Protein AF-A0A0P0R9F9-F1 (afdb_monomer_lite)

Radius of gyration: 22.98 Å; chains: 1; bounding box: 32×39×64 Å

Structure (mmCIF, N/CA/C/O backbone):
data_AF-A0A0P0R9F9-F1
#
_entry.id   AF-A0A0P0R9F9-F1
#
loop_
_atom_site.group_PDB
_atom_site.id
_atom_site.type_symbol
_atom_site.label_atom_id
_atom_site.label_alt_id
_atom_site.label_comp_id
_atom_site.label_asym_id
_atom_site.label_entity_id
_atom_site.label_seq_id
_atom_site.pdbx_PDB_ins_code
_atom_site.Cartn_x
_atom_site.Cartn_y
_atom_site.Cartn_z
_atom_site.occupancy
_atom_site.B_iso_or_equiv
_atom_site.auth_seq_id
_atom_site.auth_comp_id
_atom_site.auth_asym_id
_atom_site.auth_atom_id
_atom_site.pdbx_PDB_model_num
ATOM 1 N N . MET A 1 1 ? 5.039 7.860 10.519 1.00 84.25 1 MET A N 1
ATOM 2 C CA . MET A 1 1 ? 4.200 7.300 9.430 1.00 84.25 1 MET A CA 1
ATOM 3 C C . MET A 1 1 ? 2.942 6.698 10.046 1.00 84.25 1 MET A C 1
ATOM 5 O O . MET A 1 1 ? 3.061 6.101 11.114 1.00 84.25 1 MET A O 1
ATOM 9 N N . SER A 1 2 ? 1.772 6.857 9.422 1.00 89.81 2 SER A N 1
ATOM 10 C CA . SER A 1 2 ? 0.515 6.232 9.872 1.00 89.81 2 SER A CA 1
ATOM 11 C C . SER A 1 2 ? -0.191 5.573 8.689 1.00 89.81 2 SER A C 1
ATOM 13 O O . SER A 1 2 ? -0.241 6.177 7.622 1.00 89.81 2 SER A O 1
ATOM 15 N N . VAL A 1 3 ? -0.751 4.380 8.891 1.00 91.12 3 VAL A N 1
ATOM 16 C CA . VAL A 1 3 ? -1.565 3.667 7.892 1.00 91.12 3 VAL A CA 1
ATOM 17 C C . VAL A 1 3 ? -2.955 3.431 8.465 1.00 91.12 3 VAL A C 1
ATOM 19 O O . VAL A 1 3 ? -3.090 2.984 9.609 1.00 91.12 3 VAL A O 1
ATOM 22 N N . PHE A 1 4 ? -3.970 3.724 7.660 1.00 94.62 4 PHE A N 1
ATOM 23 C CA . PHE A 1 4 ? -5.372 3.506 7.988 1.00 94.62 4 PHE A CA 1
ATOM 24 C C . PHE A 1 4 ? -5.984 2.540 6.982 1.00 94.62 4 PHE A C 1
ATOM 26 O O . PHE A 1 4 ? -5.667 2.600 5.795 1.00 94.62 4 PHE A O 1
ATOM 33 N N . TYR A 1 5 ? -6.855 1.664 7.466 1.00 94.62 5 TYR A N 1
ATOM 34 C CA . TYR A 1 5 ? -7.566 0.695 6.647 1.00 94.62 5 TYR A CA 1
ATOM 35 C C . TYR A 1 5 ? -9.059 0.781 6.941 1.00 94.62 5 TYR A C 1
ATOM 37 O O . TYR A 1 5 ? -9.467 0.795 8.106 1.00 94.62 5 TYR A O 1
ATOM 45 N N . GLN A 1 6 ? -9.849 0.850 5.873 1.00 94.81 6 GLN A N 1
ATOM 46 C CA . GLN A 1 6 ? -11.300 0.789 5.925 1.00 94.81 6 GLN A CA 1
ATOM 47 C C . GLN A 1 6 ? -11.747 -0.631 5.584 1.00 94.81 6 GLN A C 1
ATOM 49 O O . GLN A 1 6 ? -11.297 -1.186 4.583 1.00 94.81 6 GLN A O 1
ATOM 54 N N . ASN A 1 7 ? -12.620 -1.206 6.407 1.00 92.06 7 ASN A N 1
ATOM 55 C CA . ASN A 1 7 ? -13.213 -2.512 6.126 1.00 92.06 7 ASN A CA 1
ATOM 56 C C . ASN A 1 7 ? -14.485 -2.398 5.262 1.00 92.06 7 ASN A C 1
ATOM 58 O O . ASN A 1 7 ? -14.992 -1.305 5.013 1.00 92.06 7 ASN A O 1
ATOM 62 N N . ASP A 1 8 ? -15.050 -3.541 4.869 1.00 94.69 8 ASP A N 1
ATOM 63 C CA . ASP A 1 8 ? -16.260 -3.609 4.029 1.00 94.69 8 ASP A CA 1
ATOM 64 C C . ASP A 1 8 ? -17.513 -3.001 4.685 1.00 94.69 8 ASP A C 1
ATOM 66 O O . ASP A 1 8 ? -18.493 -2.693 4.010 1.00 94.69 8 ASP A O 1
ATOM 70 N N . LYS A 1 9 ? -17.495 -2.810 6.009 1.00 95.75 9 LYS A N 1
ATOM 71 C CA . LYS A 1 9 ? -18.573 -2.166 6.776 1.00 95.75 9 LYS A CA 1
ATOM 72 C C . LYS A 1 9 ? -18.383 -0.651 6.901 1.00 95.75 9 LYS A C 1
ATOM 74 O O . LYS A 1 9 ? -19.199 0.015 7.532 1.00 95.75 9 LYS A O 1
ATOM 79 N N . GLY A 1 10 ? -17.321 -0.105 6.309 1.00 94.69 10 GLY A N 1
ATOM 80 C CA . GLY A 1 10 ? -16.998 1.317 6.323 1.00 94.69 10 GLY A CA 1
ATOM 81 C C . GLY A 1 10 ? -16.245 1.792 7.568 1.00 94.69 10 GLY A C 1
ATOM 82 O O . GLY A 1 10 ? -15.958 2.985 7.670 1.00 94.69 10 GLY A O 1
ATOM 83 N N . GLU A 1 11 ? -15.888 0.899 8.493 1.00 96.50 11 GLU A N 1
ATOM 84 C CA . GLU A 1 11 ? -15.169 1.246 9.720 1.00 96.50 11 GLU A CA 1
ATOM 85 C C . GLU A 1 11 ? -13.689 1.483 9.411 1.00 96.50 11 GLU A C 1
ATOM 87 O O . GLU A 1 11 ? -13.036 0.664 8.760 1.00 96.50 11 GLU A O 1
ATOM 92 N N . ILE A 1 12 ? -13.148 2.599 9.901 1.00 95.00 12 ILE A N 1
ATOM 93 C CA . ILE A 1 12 ? -11.745 2.964 9.703 1.00 95.00 12 ILE A CA 1
ATOM 94 C C . ILE A 1 12 ? -10.956 2.600 10.955 1.00 95.00 12 ILE A C 1
ATOM 96 O O . ILE A 1 12 ? -11.240 3.074 12.055 1.00 95.00 12 ILE A O 1
ATOM 100 N N . SER A 1 13 ? -9.917 1.797 10.767 1.00 93.75 13 SER A N 1
ATOM 101 C CA . SER A 1 13 ? -8.969 1.420 11.808 1.00 93.75 13 SER A CA 1
ATOM 102 C C . SER A 1 13 ? -7.576 1.937 11.476 1.00 93.75 13 SER A C 1
ATOM 104 O O . SER A 1 13 ? -7.223 2.159 10.315 1.00 93.75 13 SER A O 1
ATOM 106 N N . ARG A 1 14 ? -6.761 2.135 12.509 1.00 92.75 14 ARG A N 1
ATOM 107 C CA . ARG A 1 14 ? -5.349 2.469 12.348 1.00 92.75 14 ARG A CA 1
ATOM 108 C C . ARG A 1 14 ? -4.518 1.207 12.502 1.00 92.75 14 ARG A C 1
ATOM 110 O O . ARG A 1 14 ? -4.400 0.690 13.607 1.00 92.75 14 ARG A O 1
ATOM 117 N N . THR A 1 15 ? -3.938 0.733 11.408 1.00 91.06 15 THR A N 1
ATOM 118 C CA . THR A 1 15 ? -3.242 -0.560 11.393 1.00 91.06 15 THR A CA 1
ATOM 119 C C . THR A 1 15 ? -1.763 -0.437 11.734 1.00 91.06 15 THR A C 1
ATOM 121 O O . THR A 1 15 ? -1.191 -1.329 12.349 1.00 91.06 15 THR A O 1
ATOM 124 N N . PHE A 1 16 ? -1.134 0.681 11.369 1.00 90.06 16 PHE A N 1
ATOM 125 C CA . PHE A 1 16 ? 0.281 0.896 11.648 1.00 90.06 16 PHE A CA 1
ATOM 126 C C . PHE A 1 16 ? 0.562 2.332 12.074 1.00 90.06 16 PHE A C 1
ATOM 128 O O . PHE A 1 16 ? -0.026 3.294 11.565 1.00 90.06 16 PHE A O 1
ATOM 135 N N . SER A 1 17 ? 1.505 2.475 13.003 1.00 89.44 17 SER A N 1
ATOM 136 C CA . SER A 1 17 ? 2.005 3.758 13.464 1.00 89.44 17 SER A CA 1
ATOM 137 C C . SER A 1 17 ? 3.463 3.676 13.887 1.00 89.44 17 SER A C 1
ATOM 139 O O . SER A 1 17 ? 3.829 2.841 14.705 1.00 89.44 17 SER A O 1
ATOM 141 N N . SER A 1 18 ? 4.265 4.616 13.395 1.00 87.00 18 SER A N 1
ATOM 142 C CA . SER A 1 18 ? 5.590 4.916 13.939 1.00 87.00 18 SER A CA 1
ATOM 143 C C . SER A 1 18 ? 5.669 6.407 14.278 1.00 87.00 18 SER A C 1
ATOM 145 O O . SER A 1 18 ? 5.443 7.263 13.408 1.00 87.00 18 SER A O 1
ATOM 147 N N . TYR A 1 19 ? 5.975 6.694 15.548 1.00 80.81 19 TYR A N 1
ATOM 148 C CA . TYR A 1 19 ? 6.097 8.028 16.141 1.00 80.81 19 TYR A CA 1
ATOM 149 C C . TYR A 1 19 ? 7.574 8.395 16.365 1.00 80.81 19 TYR A C 1
ATOM 151 O O . TYR A 1 19 ? 8.028 8.550 17.492 1.00 80.81 19 TYR A O 1
ATOM 159 N N . GLY A 1 20 ? 8.313 8.530 15.260 1.00 79.94 20 GLY A N 1
ATOM 160 C CA . GLY A 1 20 ? 9.717 8.955 15.244 1.00 79.94 20 GLY A CA 1
ATOM 161 C C . GLY A 1 20 ? 10.707 7.801 15.414 1.00 79.94 20 GLY A C 1
ATOM 162 O O . GLY A 1 20 ? 10.618 7.052 16.379 1.00 79.94 20 GLY A O 1
ATOM 163 N N . ARG A 1 21 ? 11.671 7.711 14.480 1.00 79.50 21 ARG A N 1
ATOM 164 C CA . ARG A 1 21 ? 12.610 6.589 14.271 1.00 79.50 21 ARG A CA 1
ATOM 165 C C . ARG A 1 21 ? 11.898 5.248 14.006 1.00 79.50 21 ARG A C 1
ATOM 167 O O . ARG A 1 21 ? 10.956 4.863 14.691 1.00 79.50 21 ARG A O 1
ATOM 174 N N . GLY A 1 22 ? 12.314 4.544 12.956 1.00 78.69 22 GLY A N 1
ATOM 175 C CA . GLY A 1 22 ? 11.646 3.324 12.476 1.00 78.69 22 GLY A CA 1
ATOM 176 C C . GLY A 1 22 ? 10.784 3.533 11.227 1.00 78.69 22 GLY A C 1
ATOM 177 O O . GLY A 1 22 ? 10.036 2.640 10.842 1.00 78.69 22 GLY A O 1
ATOM 178 N N . GLY A 1 23 ? 10.895 4.699 10.583 1.00 82.69 23 GLY A N 1
ATOM 179 C CA . GLY A 1 23 ? 10.380 4.918 9.227 1.00 82.69 23 GLY A CA 1
ATOM 180 C C . GLY A 1 23 ? 11.414 4.587 8.150 1.00 82.69 23 GLY A C 1
ATOM 181 O O . GLY A 1 23 ? 11.053 4.358 7.004 1.00 82.69 23 GLY A O 1
ATOM 182 N N . GLU A 1 24 ? 12.690 4.528 8.524 1.00 86.81 24 GLU A N 1
ATOM 183 C CA . GLU A 1 24 ? 13.827 4.322 7.633 1.00 86.81 24 GLU A CA 1
ATOM 184 C C . GLU A 1 24 ? 13.770 2.967 6.901 1.00 86.81 24 GLU A C 1
ATOM 186 O O . GLU A 1 24 ? 13.937 2.964 5.683 1.00 86.81 24 GLU A O 1
ATOM 191 N N . PRO A 1 25 ? 13.428 1.830 7.550 1.00 86.50 25 PRO A N 1
ATOM 192 C CA . PRO A 1 25 ? 13.213 0.570 6.830 1.00 86.50 25 PRO A CA 1
ATOM 193 C C . PRO 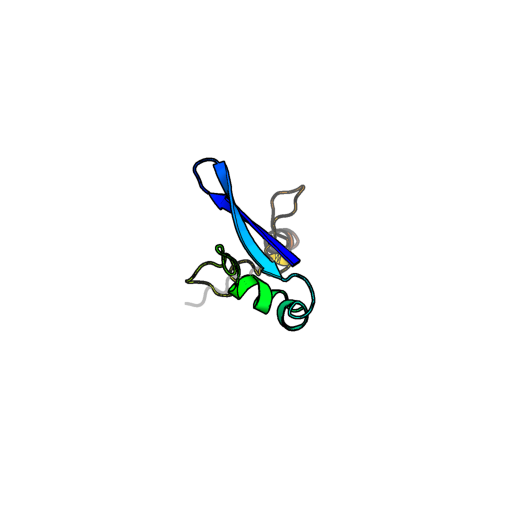A 1 25 ? 12.003 0.611 5.883 1.00 86.50 25 PRO A C 1
ATOM 195 O O . PRO A 1 25 ? 11.951 -0.133 4.909 1.00 86.50 25 PRO A O 1
ATOM 198 N N . LEU A 1 26 ? 11.037 1.495 6.151 1.00 87.31 26 LEU A N 1
ATOM 199 C CA . LEU A 1 26 ? 9.788 1.638 5.394 1.00 87.31 26 LEU A CA 1
ATOM 200 C C . LEU A 1 26 ? 9.900 2.632 4.228 1.00 87.31 26 LEU A C 1
ATOM 202 O O . LEU A 1 26 ? 8.899 2.920 3.577 1.00 87.31 26 LEU A O 1
ATOM 206 N N . ILE A 1 27 ? 11.100 3.160 3.957 1.00 86.94 27 ILE A N 1
ATOM 207 C CA . ILE A 1 27 ? 11.361 4.008 2.784 1.00 86.94 27 ILE A CA 1
ATOM 208 C C . ILE A 1 27 ? 11.121 3.228 1.483 1.00 86.94 27 ILE A C 1
ATOM 210 O O . ILE A 1 27 ? 10.668 3.799 0.493 1.00 86.94 27 ILE A O 1
ATOM 214 N N . GLY A 1 28 ? 11.402 1.922 1.478 1.00 89.75 28 GLY A N 1
ATOM 215 C CA . GLY A 1 28 ? 11.111 1.053 0.343 1.00 89.75 28 GLY A CA 1
ATOM 216 C C . GLY A 1 28 ? 9.619 0.743 0.237 1.00 89.75 28 GLY A C 1
ATOM 217 O O . GLY A 1 28 ? 9.017 0.260 1.195 1.00 89.75 28 GLY A O 1
ATOM 218 N N . THR A 1 29 ? 9.038 0.948 -0.949 1.00 87.88 29 THR A N 1
ATOM 219 C CA . THR A 1 29 ? 7.619 0.660 -1.214 1.00 87.88 29 THR A CA 1
ATOM 220 C C . THR A 1 29 ? 7.268 -0.786 -0.889 1.00 87.88 29 THR A C 1
ATOM 222 O O . THR A 1 29 ? 6.328 -1.022 -0.144 1.00 87.88 29 THR A O 1
ATOM 225 N N . TYR A 1 30 ? 8.051 -1.750 -1.378 1.00 87.62 30 TYR A N 1
ATOM 226 C CA . TYR A 1 30 ? 7.793 -3.169 -1.121 1.00 87.62 30 TYR A CA 1
ATOM 227 C C . TYR A 1 30 ? 7.875 -3.518 0.362 1.00 87.62 30 TYR A C 1
ATOM 229 O O . TYR A 1 30 ? 7.007 -4.222 0.864 1.00 87.62 30 TYR A O 1
ATOM 237 N N . THR A 1 31 ? 8.854 -2.958 1.078 1.00 90.06 31 THR A N 1
ATOM 238 C CA . THR A 1 31 ? 8.964 -3.162 2.522 1.00 90.06 31 THR A CA 1
ATOM 239 C C . THR A 1 31 ? 7.714 -2.665 3.234 1.00 90.06 31 THR A C 1
ATOM 241 O O . THR A 1 31 ? 7.174 -3.380 4.064 1.00 90.06 31 THR A O 1
ATOM 244 N N . LEU A 1 32 ? 7.211 -1.474 2.892 1.00 90.44 32 LEU A N 1
ATOM 245 C CA . LEU A 1 32 ? 5.972 -0.955 3.472 1.00 90.44 32 LEU A CA 1
ATOM 246 C C . LEU A 1 32 ? 4.752 -1.814 3.110 1.00 90.44 32 LEU A C 1
ATOM 248 O O . LEU A 1 32 ? 3.929 -2.075 3.985 1.00 90.44 32 LEU A O 1
ATOM 252 N N . LEU A 1 33 ? 4.634 -2.250 1.852 1.00 90.62 33 LEU A N 1
ATOM 253 C CA . LEU A 1 33 ? 3.516 -3.077 1.387 1.00 90.62 33 LEU A CA 1
ATOM 254 C C . LEU A 1 33 ? 3.432 -4.413 2.139 1.00 90.62 33 LEU A C 1
ATOM 256 O O . LEU A 1 33 ? 2.332 -4.887 2.395 1.00 90.62 33 LEU A O 1
ATOM 260 N N . ASP A 1 34 ? 4.559 -4.978 2.572 1.00 88.31 34 ASP A N 1
ATOM 261 C CA . ASP A 1 34 ? 4.572 -6.209 3.373 1.00 88.31 34 ASP A CA 1
ATOM 262 C C . ASP A 1 34 ? 4.021 -6.009 4.804 1.00 88.31 34 ASP A C 1
ATOM 264 O O . ASP A 1 34 ? 3.622 -6.977 5.450 1.00 88.31 34 ASP A O 1
ATOM 268 N N . PHE A 1 35 ? 3.956 -4.768 5.308 1.00 86.94 35 PHE A N 1
ATOM 269 C CA . PHE A 1 35 ? 3.437 -4.451 6.648 1.00 86.94 35 PHE A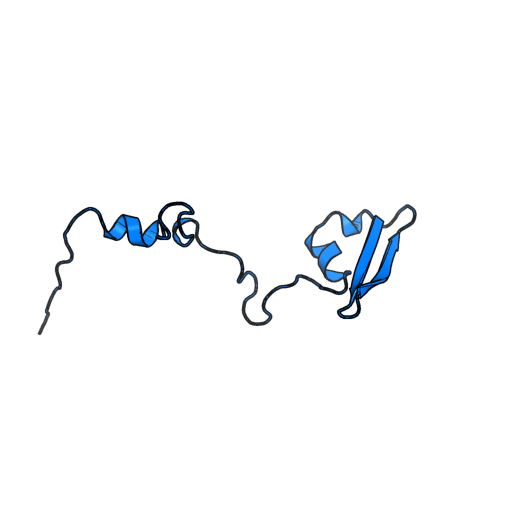 CA 1
ATOM 270 C C . PHE A 1 35 ? 1.959 -4.038 6.679 1.00 86.94 35 PHE A C 1
ATOM 272 O O . PHE A 1 35 ? 1.374 -3.968 7.763 1.00 86.94 35 PHE A O 1
ATOM 279 N N . ILE A 1 36 ? 1.348 -3.707 5.539 1.00 90.50 36 ILE A N 1
ATOM 280 C CA . ILE A 1 36 ? -0.036 -3.209 5.502 1.00 90.50 36 ILE A CA 1
ATOM 281 C C . ILE A 1 36 ? -1.050 -4.347 5.288 1.00 90.50 36 ILE A C 1
ATOM 283 O O . ILE A 1 36 ? -0.718 -5.336 4.642 1.00 90.50 36 ILE A O 1
ATOM 287 N N . PRO A 1 37 ? -2.315 -4.215 5.749 1.00 89.75 37 PRO A N 1
ATOM 288 C CA . PRO A 1 37 ? -3.313 -5.295 5.680 1.00 89.75 37 PRO A CA 1
ATOM 289 C C . PRO A 1 37 ? -3.600 -5.823 4.280 1.00 89.75 37 PRO A C 1
ATOM 291 O O . PRO A 1 37 ? -3.875 -7.004 4.109 1.00 89.75 37 PRO A O 1
ATOM 294 N N . LYS A 1 38 ? -3.552 -4.939 3.281 1.00 88.75 38 LYS A N 1
ATOM 295 C CA . LYS A 1 38 ? -3.796 -5.302 1.882 1.00 88.75 38 LYS A CA 1
ATOM 296 C C . LYS A 1 38 ? -2.586 -5.987 1.232 1.00 88.75 38 LYS A C 1
ATOM 298 O O . LYS A 1 38 ? -2.682 -6.484 0.115 1.00 88.75 38 LYS A O 1
ATOM 303 N N . GLY A 1 39 ? -1.442 -6.007 1.916 1.00 89.88 39 GLY A N 1
ATOM 304 C CA . GLY A 1 39 ? -0.200 -6.512 1.361 1.00 89.88 39 GLY A CA 1
ATOM 305 C C . GLY A 1 39 ? 0.190 -5.759 0.089 1.00 89.88 39 GLY A C 1
ATOM 306 O O . GLY A 1 39 ? -0.023 -4.551 -0.049 1.00 89.88 39 GLY A O 1
ATOM 307 N N . ARG A 1 40 ? 0.709 -6.517 -0.877 1.00 88.56 40 ARG A N 1
ATOM 308 C CA . ARG A 1 40 ? 1.071 -6.022 -2.211 1.00 88.56 40 ARG A CA 1
ATOM 309 C C . ARG A 1 40 ? -0.113 -5.903 -3.172 1.00 88.56 40 ARG A C 1
ATOM 311 O O . ARG A 1 40 ? 0.066 -5.329 -4.238 1.00 88.56 40 ARG A O 1
ATOM 318 N N . ASP A 1 41 ? -1.288 -6.420 -2.799 1.00 87.44 41 ASP A N 1
ATOM 319 C CA . ASP A 1 41 ? -2.493 -6.423 -3.642 1.00 87.44 41 ASP A CA 1
ATOM 320 C C . ASP A 1 41 ? -2.248 -7.021 -5.048 1.00 87.44 41 ASP A C 1
ATOM 322 O O . ASP A 1 41 ? -2.776 -6.547 -6.052 1.00 87.44 41 ASP A O 1
ATOM 326 N N . GLU A 1 42 ? -1.394 -8.048 -5.127 1.00 85.12 42 GLU A N 1
ATOM 327 C CA . GLU A 1 42 ? -1.087 -8.769 -6.366 1.00 85.12 42 GLU A CA 1
ATOM 328 C C . GLU A 1 42 ? -1.915 -10.056 -6.478 1.00 85.12 42 GLU A C 1
ATOM 330 O O . GLU A 1 42 ? -2.275 -10.671 -5.475 1.00 85.12 42 GLU A O 1
ATOM 335 N N . ASP A 1 43 ? -2.187 -10.486 -7.714 1.00 82.12 43 ASP A N 1
ATOM 336 C CA . ASP A 1 43 ? -2.750 -11.811 -7.987 1.00 82.12 43 ASP A CA 1
ATOM 337 C C . ASP A 1 43 ? -1.741 -12.886 -7.554 1.00 82.12 43 ASP A C 1
ATOM 339 O O . ASP A 1 43 ? -0.625 -12.950 -8.075 1.00 82.12 43 ASP A O 1
ATOM 343 N N . GLU A 1 44 ? -2.148 -13.749 -6.622 1.00 75.81 44 GLU A N 1
ATOM 344 C CA . GLU A 1 44 ? -1.322 -14.820 -6.051 1.00 75.81 44 GLU A CA 1
ATOM 345 C C . GLU A 1 44 ? -0.758 -15.772 -7.123 1.00 75.81 44 GLU A C 1
ATOM 347 O O . GLU A 1 44 ? 0.321 -16.343 -6.957 1.00 75.81 44 GLU A O 1
ATOM 352 N N . HIS A 1 45 ? -1.435 -15.892 -8.269 1.00 79.00 45 HIS A N 1
ATOM 353 C CA . HIS A 1 45 ? -1.022 -16.759 -9.375 1.00 79.00 45 HIS A CA 1
ATOM 354 C C . HIS A 1 45 ? -0.150 -16.041 -10.413 1.00 79.00 45 HIS A C 1
ATOM 356 O O . HIS A 1 45 ? 0.371 -16.682 -11.332 1.00 79.00 45 HIS A O 1
ATOM 362 N N . LYS A 1 46 ? -0.011 -14.714 -10.316 1.00 80.12 46 LYS A N 1
ATOM 363 C CA . LYS A 1 46 ? 0.728 -13.879 -11.269 1.00 80.12 46 LYS A CA 1
ATOM 364 C C . LYS A 1 46 ? 1.452 -12.757 -10.536 1.00 80.12 46 LYS A C 1
ATOM 366 O O . LYS A 1 46 ? 1.015 -11.606 -10.550 1.00 80.12 46 LYS A O 1
ATOM 371 N N . ILE A 1 47 ? 2.618 -13.089 -9.988 1.00 77.56 47 ILE A N 1
ATOM 372 C CA . ILE A 1 47 ? 3.600 -12.092 -9.545 1.00 77.56 47 ILE A CA 1
ATOM 373 C C . ILE A 1 47 ? 3.842 -11.118 -10.709 1.00 77.56 47 ILE A C 1
ATOM 375 O O . ILE A 1 47 ? 4.135 -11.554 -11.827 1.00 77.56 47 ILE A O 1
ATOM 379 N N . MET A 1 48 ? 3.679 -9.813 -10.465 1.00 79.56 48 MET A N 1
ATOM 380 C CA . MET A 1 48 ? 3.729 -8.762 -11.499 1.00 79.56 48 MET A CA 1
ATOM 381 C C . MET A 1 48 ? 2.658 -8.885 -12.605 1.00 79.56 48 MET A C 1
ATOM 383 O O . MET A 1 48 ? 2.865 -8.418 -13.725 1.00 79.56 48 MET A O 1
ATOM 387 N N . GLY A 1 49 ? 1.493 -9.480 -12.328 1.00 80.50 49 GLY A N 1
ATOM 388 C CA . GLY A 1 49 ? 0.400 -9.634 -13.304 1.00 80.50 49 GLY A CA 1
ATOM 389 C C . GLY A 1 49 ? -0.169 -8.312 -13.843 1.00 80.50 49 GLY A C 1
ATOM 390 O O . GLY A 1 49 ? -0.780 -8.285 -14.913 1.00 80.50 49 GLY A O 1
ATOM 391 N N . TRP A 1 50 ? 0.080 -7.213 -13.129 1.00 78.56 50 TRP A N 1
ATOM 392 C CA . TRP A 1 50 ? -0.230 -5.842 -13.534 1.00 78.56 50 TRP A CA 1
ATOM 393 C C . TRP A 1 50 ? 0.729 -5.290 -14.601 1.00 78.56 50 TRP A C 1
ATOM 395 O O . TRP A 1 50 ? 0.400 -4.317 -15.285 1.00 78.56 50 TRP A O 1
ATOM 405 N N . LEU A 1 51 ? 1.905 -5.897 -14.779 1.00 84.38 51 LEU A N 1
ATOM 406 C CA . LEU A 1 51 ? 2.873 -5.473 -15.780 1.00 84.38 51 LEU A CA 1
ATOM 407 C C . LEU A 1 51 ? 2.400 -5.908 -17.169 1.00 84.38 51 LEU A C 1
ATOM 409 O O . LEU A 1 51 ? 2.293 -7.097 -17.480 1.00 84.38 51 LEU A O 1
ATOM 413 N N . ARG A 1 52 ? 2.147 -4.939 -18.046 1.00 83.62 52 ARG A N 1
ATOM 414 C CA . ARG A 1 52 ? 1.831 -5.191 -19.456 1.00 83.62 52 ARG A CA 1
ATOM 415 C C . ARG A 1 52 ? 2.909 -4.564 -20.326 1.00 83.62 52 ARG A C 1
ATOM 417 O O . ARG A 1 52 ? 3.497 -3.543 -19.973 1.00 83.62 52 ARG A O 1
ATOM 424 N N . ARG A 1 53 ? 3.182 -5.176 -21.482 1.00 85.88 53 ARG A N 1
ATOM 425 C CA . ARG A 1 53 ? 4.042 -4.542 -22.489 1.00 85.88 53 ARG A CA 1
ATOM 426 C C . ARG A 1 53 ? 3.360 -3.271 -22.983 1.00 85.88 53 ARG A C 1
ATOM 428 O O . ARG A 1 53 ? 2.138 -3.227 -23.081 1.00 85.88 53 ARG A O 1
ATOM 435 N N . HIS A 1 54 ? 4.159 -2.262 -23.320 1.00 84.31 54 HIS A N 1
ATOM 436 C CA . HIS A 1 54 ? 3.661 -0.965 -23.779 1.00 84.31 54 HIS A CA 1
ATOM 437 C C . HIS A 1 54 ? 2.663 -1.086 -24.943 1.00 84.31 54 HIS A C 1
ATOM 439 O O . HIS A 1 54 ? 1.666 -0.376 -24.986 1.00 84.31 54 HIS A O 1
ATOM 445 N N . ASP A 1 55 ? 2.896 -2.032 -25.851 1.00 86.25 55 ASP A N 1
ATOM 446 C CA . ASP A 1 55 ? 2.048 -2.273 -27.015 1.00 86.25 55 ASP A CA 1
ATOM 447 C C . ASP A 1 55 ? 0.754 -3.044 -26.730 1.00 86.25 55 ASP A C 1
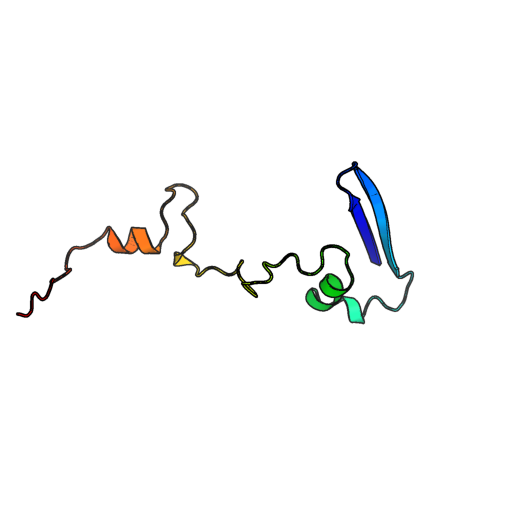ATOM 449 O O . ASP A 1 55 ? -0.094 -3.153 -27.613 1.00 86.25 55 ASP A O 1
ATOM 453 N N . SER A 1 56 ? 0.610 -3.577 -25.517 1.00 85.06 56 SER A N 1
ATOM 454 C CA . SER A 1 56 ? -0.529 -4.381 -25.070 1.00 85.06 56 SER A CA 1
ATOM 455 C C . SER A 1 56 ? -1.578 -3.564 -24.316 1.00 85.06 56 SER A C 1
ATOM 457 O O . SER A 1 56 ? -2.544 -4.144 -23.819 1.00 85.06 56 SER A O 1
ATOM 459 N N . TYR A 1 57 ? -1.365 -2.253 -24.180 1.00 86.06 57 TYR A N 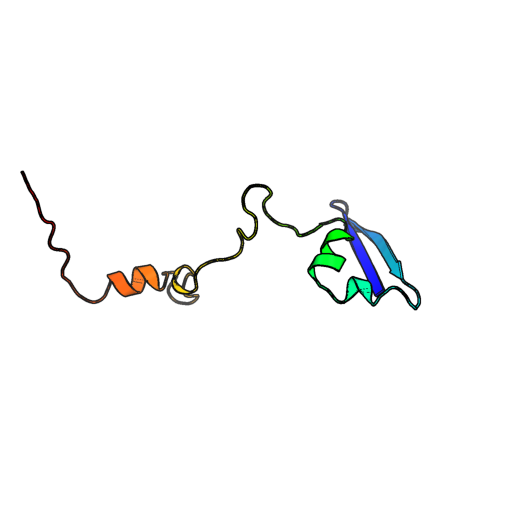1
ATOM 460 C CA . TYR A 1 57 ? -2.356 -1.324 -23.648 1.00 86.06 57 TYR A CA 1
ATOM 461 C C . TYR A 1 57 ? -3.262 -0.837 -24.778 1.00 86.06 57 TYR A C 1
ATOM 463 O O . TYR A 1 57 ? -2.782 -0.530 -25.871 1.00 86.06 57 TYR A O 1
ATOM 471 N N . GLU A 1 58 ? -4.561 -0.776 -24.499 1.00 87.94 58 GLU A N 1
ATOM 472 C CA . GLU A 1 58 ? -5.549 -0.177 -25.394 1.00 87.94 58 GLU A CA 1
ATOM 473 C C . GLU A 1 58 ? -5.326 1.334 -25.474 1.00 87.94 58 GLU A C 1
ATOM 475 O O . GLU A 1 58 ? -5.117 1.998 -24.454 1.00 87.94 58 GLU A O 1
ATOM 480 N N . ASP A 1 59 ? -5.387 1.885 -26.682 1.00 84.56 59 ASP A N 1
ATOM 481 C CA . ASP A 1 59 ? -5.413 3.327 -26.869 1.00 84.56 59 ASP A CA 1
ATOM 482 C C . ASP A 1 59 ? -6.725 3.903 -26.313 1.00 84.56 59 ASP A C 1
ATOM 484 O O . ASP A 1 59 ? -7.815 3.439 -26.650 1.00 84.56 59 ASP A O 1
ATOM 488 N N . GLY A 1 60 ? -6.625 4.932 -25.467 1.00 80.25 60 GLY A N 1
ATOM 489 C CA . GLY A 1 60 ? -7.779 5.513 -24.773 1.00 80.25 60 GLY A CA 1
ATOM 490 C C . GLY A 1 60 ? -8.791 6.213 -25.687 1.00 80.25 60 GLY A C 1
ATOM 491 O O . GLY A 1 60 ? -9.899 6.506 -25.243 1.00 80.25 60 GL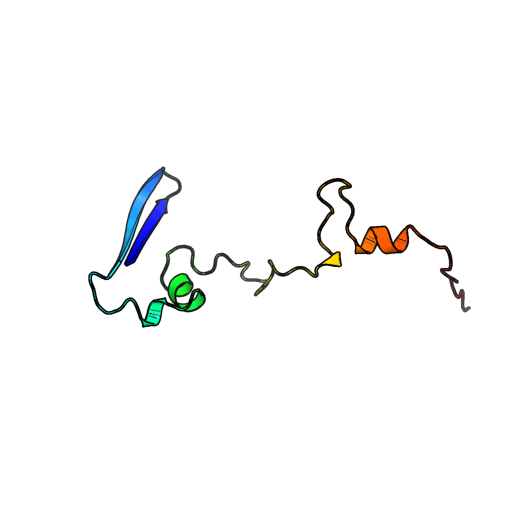Y A O 1
ATOM 492 N N . VAL A 1 61 ? -8.434 6.480 -26.947 1.00 80.44 61 VAL A N 1
ATOM 493 C CA . VAL A 1 61 ? -9.316 7.096 -27.951 1.00 80.44 61 VAL A CA 1
ATOM 494 C C . VAL A 1 61 ? -9.918 6.033 -28.867 1.00 80.44 61 VAL A C 1
ATOM 496 O O . VAL A 1 61 ? -11.092 6.105 -29.226 1.00 80.44 61 VAL A O 1
ATOM 499 N N . THR A 1 62 ? -9.121 5.037 -29.247 1.00 80.50 62 THR A N 1
ATOM 500 C CA . THR A 1 62 ? -9.463 4.090 -30.314 1.00 80.50 62 THR A CA 1
ATOM 501 C C . THR A 1 62 ? -9.919 2.725 -29.795 1.00 80.50 62 THR A C 1
ATOM 503 O O . THR A 1 62 ? -10.519 1.965 -30.555 1.00 80.50 62 THR A O 1
ATOM 506 N N . GLY A 1 63 ? -9.624 2.389 -28.534 1.00 80.38 63 GLY A N 1
ATOM 507 C CA . GLY A 1 63 ? -9.923 1.082 -27.936 1.00 80.38 63 GLY A CA 1
ATOM 508 C C . GLY A 1 63 ? -9.253 -0.091 -28.658 1.00 80.38 63 GLY A C 1
ATOM 509 O O . GLY A 1 63 ? -9.811 -1.185 -28.680 1.00 80.38 63 GLY A O 1
ATOM 510 N N . LYS A 1 64 ? -8.124 0.175 -29.330 1.00 83.38 64 LYS A N 1
ATOM 511 C CA . LYS A 1 64 ? -7.261 -0.823 -29.971 1.00 83.38 64 LYS A CA 1
ATOM 512 C C . LYS A 1 64 ? -5.879 -0.757 -29.342 1.00 83.38 64 LYS A C 1
ATOM 514 O O . LYS A 1 64 ? -5.358 0.334 -29.108 1.00 83.38 64 LYS A O 1
ATOM 519 N N . THR A 1 65 ? -5.241 -1.904 -29.159 1.00 85.75 65 THR A N 1
ATOM 520 C CA . THR A 1 65 ? -3.840 -1.973 -28.740 1.00 85.75 65 THR A CA 1
ATOM 521 C C . THR A 1 65 ? -2.899 -1.535 -29.859 1.00 85.75 65 THR A C 1
ATOM 523 O O . THR A 1 65 ? -3.177 -1.725 -31.050 1.00 85.75 65 THR A O 1
ATOM 526 N N . LEU A 1 66 ? -1.718 -1.027 -29.496 1.00 81.25 66 LEU A N 1
ATOM 527 C CA . LEU A 1 66 ? -0.677 -0.691 -30.479 1.00 81.25 66 LEU A CA 1
ATOM 528 C C . LEU A 1 66 ? -0.213 -1.934 -31.262 1.00 81.25 66 LEU A C 1
ATOM 530 O O . LEU A 1 66 ? 0.176 -1.824 -32.427 1.00 81.25 66 LEU A O 1
ATOM 534 N N . ALA A 1 67 ? -0.285 -3.122 -30.654 1.00 79.25 67 ALA A N 1
ATOM 535 C CA . ALA A 1 67 ? -0.036 -4.392 -31.332 1.00 79.25 67 ALA A CA 1
ATOM 536 C C . ALA A 1 67 ? -1.058 -4.669 -32.452 1.00 79.25 67 ALA A C 1
ATOM 538 O O . ALA A 1 67 ? -0.669 -5.062 -33.552 1.00 79.25 67 ALA A O 1
ATOM 539 N N . GLN A 1 68 ? -2.349 -4.413 -32.212 1.00 73.38 68 GLN A N 1
ATOM 540 C CA . GLN A 1 68 ? -3.409 -4.553 -33.222 1.00 73.38 68 GLN A CA 1
ATOM 541 C C . GLN A 1 68 ? -3.320 -3.468 -34.302 1.00 73.38 68 GLN A C 1
ATOM 543 O O . GLN A 1 68 ? -3.555 -3.742 -35.478 1.00 73.38 68 GLN A O 1
ATOM 548 N N . GLN A 1 69 ? -2.936 -2.244 -33.933 1.00 65.50 69 GLN A N 1
ATOM 549 C CA . GLN A 1 69 ? -2.754 -1.153 -34.891 1.00 65.50 69 GLN A CA 1
ATOM 550 C C . GLN A 1 69 ? -1.611 -1.442 -35.875 1.00 65.50 69 GLN A C 1
ATOM 552 O O . GLN A 1 69 ? -1.767 -1.206 -37.073 1.00 65.50 69 GLN A O 1
ATOM 557 N N . LYS A 1 70 ? -0.501 -2.030 -35.403 1.00 61.53 70 LYS A N 1
ATOM 558 C CA . LYS A 1 70 ? 0.623 -2.455 -36.259 1.00 61.53 70 LYS A CA 1
ATOM 559 C C . LYS A 1 70 ? 0.251 -3.543 -37.271 1.00 61.53 70 LYS A C 1
ATOM 561 O O . LYS A 1 70 ? 0.903 -3.642 -38.302 1.00 61.53 70 LYS A O 1
ATOM 566 N N . GLN A 1 71 ? -0.794 -4.329 -37.011 1.00 60.16 71 GLN A N 1
ATOM 567 C CA . GLN A 1 71 ? -1.302 -5.337 -37.950 1.00 60.16 71 GLN A CA 1
ATOM 568 C C . GLN A 1 71 ? -2.252 -4.743 -39.009 1.00 60.16 71 GLN A C 1
ATOM 570 O O . GLN A 1 71 ? -2.541 -5.397 -40.007 1.00 60.16 71 GLN A O 1
ATOM 575 N N . GLY A 1 72 ? -2.723 -3.502 -38.822 1.00 54.06 72 GLY A N 1
ATOM 576 C CA . GLY A 1 72 ? -3.694 -2.839 -39.701 1.00 54.06 72 GLY A CA 1
ATOM 577 C C . GLY A 1 72 ? -3.101 -2.013 -40.848 1.00 54.06 72 GLY A C 1
ATOM 578 O O . GLY A 1 72 ? -3.849 -1.572 -41.718 1.00 54.06 72 GLY A O 1
ATOM 579 N N . THR A 1 73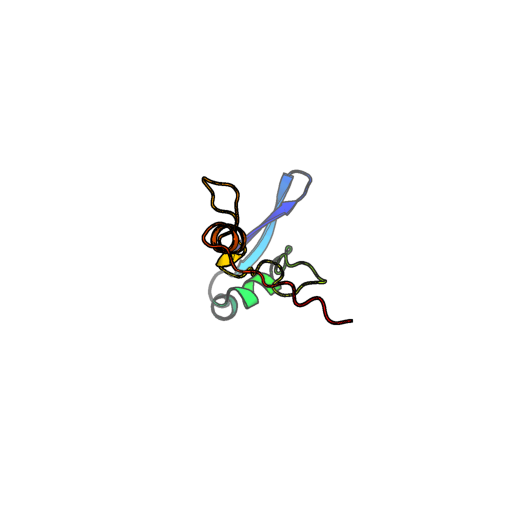 ? -1.784 -1.799 -40.890 1.00 49.97 73 THR A N 1
ATOM 580 C CA . THR A 1 73 ? -1.119 -1.049 -41.968 1.00 49.97 73 THR A CA 1
ATOM 581 C C . THR A 1 73 ? -0.097 -1.926 -42.684 1.00 49.97 73 THR A C 1
ATOM 583 O O . THR A 1 73 ? 1.050 -2.020 -42.257 1.00 49.97 73 THR A O 1
ATOM 586 N N . GLY A 1 74 ? -0.511 -2.533 -43.799 1.00 41.53 74 GLY A N 1
ATOM 587 C CA . GLY A 1 74 ? 0.398 -3.138 -44.777 1.00 41.53 74 GLY A CA 1
ATOM 588 C C . GLY A 1 74 ? 0.317 -4.660 -44.858 1.00 41.53 74 GLY A C 1
ATOM 589 O O . GLY A 1 74 ? 0.849 -5.381 -44.022 1.00 41.53 74 GLY A O 1
ATOM 590 N N . ALA A 1 75 ? -0.330 -5.130 -45.922 1.00 53.25 75 ALA A N 1
ATOM 591 C CA . ALA A 1 75 ? -0.353 -6.511 -46.372 1.00 53.25 75 ALA A CA 1
ATOM 592 C C . ALA A 1 75 ? 1.057 -7.116 -46.535 1.00 53.25 75 ALA A C 1
ATOM 594 O O . ALA A 1 75 ? 1.913 -6.491 -47.154 1.00 53.25 75 ALA A O 1
ATOM 595 N N . CYS A 1 76 ? 1.254 -8.334 -46.008 1.00 32.53 76 CYS A N 1
ATOM 596 C CA . CYS A 1 76 ? 2.075 -9.433 -46.556 1.00 32.53 76 CYS A CA 1
ATOM 597 C C . CYS A 1 76 ? 2.171 -10.588 -45.532 1.00 32.53 76 CYS A C 1
ATOM 599 O O . CYS A 1 76 ? 3.237 -10.876 -44.997 1.00 32.53 76 CYS A O 1
ATOM 601 N N . PHE A 1 77 ? 1.061 -11.280 -45.256 1.00 35.09 77 PHE A N 1
ATOM 602 C CA . PHE A 1 77 ? 1.130 -12.648 -44.730 1.00 35.09 77 PHE A CA 1
ATOM 603 C C . PHE A 1 77 ? 1.132 -13.593 -45.933 1.00 35.09 77 PHE A C 1
ATOM 605 O O . PHE A 1 77 ? 0.091 -13.836 -46.535 1.00 35.09 77 PHE A O 1
ATOM 612 N N . HIS A 1 78 ? 2.307 -14.094 -46.320 1.00 34.19 78 HIS A N 1
ATOM 613 C CA . HIS A 1 78 ? 2.362 -15.312 -47.123 1.00 34.19 78 HIS A CA 1
ATOM 614 C C . HIS A 1 78 ? 2.113 -16.487 -46.180 1.00 34.19 78 HIS A C 1
ATOM 616 O O . HIS A 1 78 ? 2.993 -16.905 -45.429 1.00 34.19 78 HIS A O 1
ATOM 622 N N . GLU A 1 79 ? 0.886 -16.995 -46.220 1.00 37.28 79 GLU A N 1
ATOM 623 C CA . GLU A 1 79 ? 0.550 -18.336 -45.770 1.00 37.28 79 GLU A CA 1
ATOM 624 C C . GLU A 1 79 ? 1.319 -19.329 -46.650 1.00 37.28 79 GLU A C 1
ATOM 626 O O . GLU A 1 79 ? 0.962 -19.598 -47.797 1.00 37.28 79 GLU A O 1
ATOM 631 N N . ALA A 1 80 ? 2.438 -19.840 -46.137 1.00 39.56 80 ALA A N 1
ATOM 632 C CA . ALA A 1 80 ? 3.112 -20.973 -46.744 1.00 39.56 80 ALA A CA 1
ATOM 633 C C . ALA A 1 80 ? 2.315 -22.238 -46.407 1.00 39.56 80 ALA A C 1
ATOM 635 O O . ALA A 1 80 ? 2.645 -22.969 -45.474 1.00 39.56 80 ALA A O 1
ATOM 636 N N . ALA A 1 81 ? 1.270 -22.492 -47.193 1.00 46.47 81 ALA A N 1
ATOM 637 C CA . ALA A 1 81 ? 0.726 -23.828 -47.357 1.00 46.47 81 ALA A CA 1
ATOM 638 C C . ALA A 1 81 ? 1.863 -24.740 -47.848 1.00 46.47 81 ALA A C 1
ATOM 640 O O . ALA A 1 81 ? 2.250 -24.718 -49.020 1.00 46.47 81 ALA A O 1
ATOM 641 N N . ARG A 1 82 ? 2.440 -25.524 -46.936 1.00 43.75 82 ARG A N 1
ATOM 642 C CA . ARG A 1 82 ? 3.278 -26.673 -47.278 1.00 43.75 82 ARG A CA 1
ATOM 643 C C . ARG A 1 82 ? 2.467 -27.933 -46.990 1.00 43.75 82 ARG A C 1
ATOM 645 O O . ARG A 1 82 ? 1.934 -28.071 -45.895 1.00 43.75 82 ARG A O 1
ATOM 652 N N . LYS A 1 83 ? 2.361 -28.759 -48.036 1.00 42.25 83 LYS A N 1
ATOM 653 C CA . LYS A 1 83 ? 1.784 -30.109 -48.072 1.00 42.25 83 LYS A CA 1
ATOM 654 C C . LYS A 1 83 ? 2.144 -30.962 -46.863 1.00 42.25 83 LYS A C 1
ATOM 656 O O . LYS A 1 83 ? 3.315 -30.874 -46.432 1.00 42.25 83 LYS A O 1
#

Organism: NCBI:txid1323664

Secondary structure (DSSP, 8-state):
-EEEEE-TTS-EEEEEE--SSS-GGGGSHHHHHHHSTTTT---TT-TTTT---GGGSBPTTT--BHHHHHHSS----------

pLDDT: mean 79.11, std 16.66, range [32.53, 96.5]

Foldseek 3Di:
DWDWDADPVRDIDTQDDDDDPPCVQVPDVQSVLCRDPCRPVDDPVDDPPVDDDQQPDQDPVHRHGVVVVVVVPDDDDDPPPDD

InterPro domains:
  IPR010296 Protein of unknown function DUF899, thioredoxin-like [PF05988] (1-57)

Sequence (83 aa):
MSVFYQNDKGEISRTFSSYGRGGEPLIGTYTLLDFIPKGRDEDEHKIMGWLRRHDSYEDGVTGKTLAQQKQGTGACFHEAARK